Protein AF-A0A9E5N1J9-F1 (afdb_monomer)

Nearest PDB structures (foldseek):
  3jbi-assembly1_V  TM=7.298E-01  e=7.269E-01  Gallus gallus
  5l0h-assembly1_A  TM=6.171E-01  e=4.662E+00  Homo sapiens
  1qkr-assembly2_B  TM=6.142E-01  e=5.154E+00  Gallus gallus
  3jbk-assembly1_M  TM=5.446E-01  e=4.902E+00  Homo sapiens

Foldseek 3Di:
DDDDPDPPVVVVVVPPDLDALLNLLVVLLVQLPDDDRDLVSNLVSLVSNLVNLVVVLCCCVVVVVLVLLCVQPVVCVVLSVVLNVLSVVLNVLSVVLNVVSVVPPDSDPVSSVSSVVSSVSVVVSVVSVVVSCCVSPVDDPVVVPD

Radius of gyration: 19.31 Å; Cα contacts (8 Å, |Δi|>4): 89; chains: 1; bounding box: 56×30×60 Å

Secondary structure (DSSP, 8-state):
----SSSSTTTTTT-S----HHHHHHHHHHHHHSSS--HHHHHHHHHHHHHHHHHHHHHHH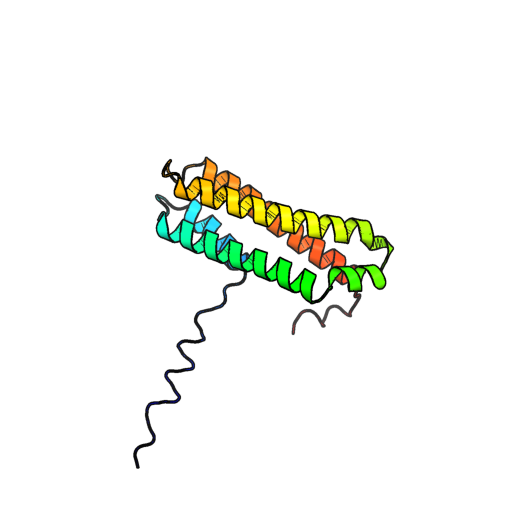HHTHHHHHHHH-GGGHHHHHHHHHHHHHHHHHHHHHHHHHHT-S-S-HHHHHHHHHHHHHHHHHHHHHHHHHHHHS---TTGGG-

Solvent-accessible surface area (backbone atoms only — not comparable to full-atom values): 8630 Å² total; per-residue (Å²): 141,89,88,79,90,77,82,70,73,62,62,70,70,69,64,67,70,84,70,51,57,66,57,52,47,53,52,47,54,54,41,60,70,42,90,77,58,54,69,70,58,53,53,52,49,51,49,54,44,46,54,43,50,52,47,51,54,48,50,43,63,74,68,34,52,56,60,56,32,26,72,6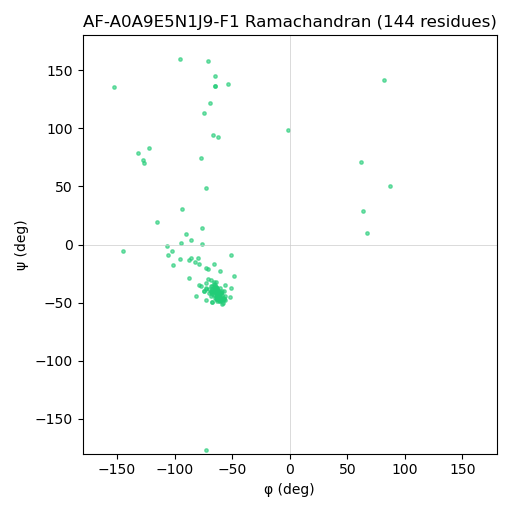8,30,63,89,41,46,68,57,47,54,48,51,55,51,50,53,56,48,50,54,52,49,47,52,52,50,49,58,52,66,72,65,71,80,62,91,41,73,72,51,45,54,53,47,50,56,49,50,52,52,50,53,53,48,54,53,54,48,51,53,50,47,46,70,39,55,78,64,68,88,73,72,84,76,120

Mean predicted aligned error: 10.15 Å

Structure (mmCIF, N/CA/C/O backbone):
data_AF-A0A9E5N1J9-F1
#
_entry.id   AF-A0A9E5N1J9-F1
#
loop_
_atom_site.group_PDB
_atom_site.id
_atom_site.type_symbol
_atom_site.label_atom_id
_atom_site.label_alt_id
_atom_site.label_comp_id
_atom_site.label_asym_id
_atom_site.label_entity_id
_atom_site.label_seq_id
_atom_site.pdbx_PDB_ins_code
_atom_site.Cartn_x
_atom_site.Cartn_y
_atom_site.Cartn_z
_atom_site.occupancy
_atom_site.B_iso_or_equiv
_atom_site.auth_seq_id
_atom_site.auth_comp_id
_atom_site.auth_asym_id
_atom_site.auth_atom_id
_atom_site.pdbx_PDB_model_num
ATOM 1 N N . MET A 1 1 ? 37.711 -2.443 39.005 1.00 43.78 1 MET A N 1
ATOM 2 C CA . MET A 1 1 ? 37.203 -3.202 37.845 1.00 43.78 1 MET A CA 1
ATOM 3 C C . MET A 1 1 ? 35.690 -3.047 37.804 1.00 43.78 1 MET A C 1
ATOM 5 O O . MET A 1 1 ? 34.991 -3.808 38.452 1.00 43.78 1 MET A O 1
ATOM 9 N N . ALA A 1 2 ? 35.207 -2.003 37.131 1.00 46.09 2 ALA A N 1
ATOM 10 C CA . ALA A 1 2 ? 33.785 -1.719 36.955 1.00 46.09 2 ALA A CA 1
ATOM 11 C C . ALA A 1 2 ? 33.514 -1.663 35.445 1.00 46.09 2 ALA A C 1
ATOM 13 O O . ALA A 1 2 ? 33.584 -0.606 34.830 1.00 46.09 2 ALA A O 1
ATOM 14 N N . HIS A 1 3 ? 33.316 -2.833 34.842 1.00 46.09 3 HIS A N 1
ATOM 15 C CA . HIS A 1 3 ? 32.911 -2.983 33.444 1.00 46.09 3 HIS A CA 1
ATOM 16 C C . HIS A 1 3 ? 31.688 -3.890 33.406 1.00 46.09 3 HIS A C 1
ATOM 18 O O . HIS A 1 3 ? 31.762 -5.055 33.035 1.00 46.09 3 HIS A O 1
ATOM 24 N N . THR A 1 4 ? 30.562 -3.346 33.840 1.00 51.09 4 THR A N 1
ATOM 25 C CA . THR A 1 4 ? 29.266 -4.013 33.755 1.00 51.09 4 THR A CA 1
ATOM 26 C C . THR A 1 4 ? 28.204 -2.918 33.687 1.00 51.09 4 THR A C 1
ATOM 28 O O . THR A 1 4 ? 28.302 -1.947 34.430 1.00 51.09 4 THR A O 1
ATOM 31 N N . ASN A 1 5 ? 27.224 -3.067 32.790 1.00 48.56 5 ASN A N 1
ATOM 32 C CA . ASN A 1 5 ? 26.016 -2.229 32.638 1.00 48.56 5 ASN A CA 1
ATOM 33 C C . ASN A 1 5 ? 26.078 -0.972 31.758 1.00 48.56 5 ASN A C 1
ATOM 35 O O . ASN A 1 5 ? 25.612 0.084 32.165 1.00 48.56 5 ASN A O 1
ATOM 39 N N . ARG A 1 6 ? 26.570 -1.060 30.516 1.00 45.59 6 ARG A N 1
ATOM 40 C CA . ARG A 1 6 ? 26.152 -0.055 29.506 1.00 45.59 6 ARG A CA 1
ATOM 41 C C . ARG A 1 6 ? 26.002 -0.542 28.074 1.00 45.59 6 ARG A C 1
ATOM 43 O O . ARG A 1 6 ? 25.579 0.227 27.225 1.00 45.59 6 ARG A O 1
ATOM 50 N N . LYS A 1 7 ? 26.356 -1.798 27.796 1.00 39.69 7 LYS A N 1
ATOM 51 C CA . LYS A 1 7 ? 26.319 -2.358 26.438 1.00 39.69 7 LYS A CA 1
ATOM 52 C C . LYS A 1 7 ? 25.168 -3.342 26.206 1.00 39.69 7 LYS A C 1
ATOM 54 O O . LYS A 1 7 ? 25.045 -3.840 25.105 1.00 39.69 7 LYS A O 1
ATOM 59 N N . LEU A 1 8 ? 24.348 -3.602 27.228 1.00 41.00 8 LEU A N 1
ATOM 60 C CA . LEU A 1 8 ? 23.184 -4.497 27.148 1.00 41.00 8 LEU A CA 1
ATOM 61 C C . LEU A 1 8 ? 21.839 -3.756 27.117 1.00 41.00 8 LEU A C 1
ATOM 63 O O . LEU A 1 8 ? 20.830 -4.377 26.841 1.00 41.00 8 LEU A O 1
ATOM 67 N N . GLU A 1 9 ? 21.809 -2.440 27.339 1.00 39.06 9 GLU A N 1
ATOM 68 C CA . GLU A 1 9 ? 20.558 -1.657 27.286 1.00 39.06 9 GLU A CA 1
ATOM 69 C C . GLU A 1 9 ? 20.313 -1.001 25.916 1.00 39.06 9 GLU A C 1
ATOM 71 O O . GLU A 1 9 ? 19.333 -0.286 25.741 1.00 39.06 9 GLU A O 1
ATOM 76 N N . MET A 1 10 ? 21.201 -1.224 24.941 1.00 37.00 10 MET A N 1
ATOM 77 C CA . MET A 1 10 ? 21.061 -0.661 23.592 1.00 37.00 10 MET A CA 1
ATOM 78 C C . MET A 1 10 ? 20.540 -1.666 22.558 1.00 37.00 10 MET A C 1
ATOM 80 O O . MET A 1 10 ? 20.024 -1.228 21.536 1.00 37.00 10 MET A O 1
ATOM 84 N N . ASP A 1 11 ? 20.610 -2.972 22.841 1.00 35.22 11 ASP A N 1
ATOM 85 C CA . ASP A 1 11 ? 20.087 -4.015 21.944 1.00 35.22 11 ASP A CA 1
ATOM 86 C C . ASP A 1 11 ? 18.594 -4.312 22.188 1.00 35.22 11 ASP A C 1
ATOM 88 O O . ASP A 1 11 ? 17.867 -4.611 21.244 1.00 35.22 11 ASP A O 1
ATOM 92 N N . ASP A 1 12 ? 18.082 -4.121 23.411 1.00 35.88 12 ASP A N 1
ATOM 93 C CA . ASP A 1 12 ? 16.662 -4.380 23.720 1.00 35.88 12 ASP A CA 1
ATOM 94 C C . ASP A 1 12 ? 15.719 -3.220 23.338 1.00 35.88 12 ASP A C 1
ATOM 96 O O . ASP A 1 12 ? 14.510 -3.409 23.237 1.00 35.88 12 ASP A O 1
ATOM 100 N N . ALA A 1 13 ? 16.250 -2.018 23.077 1.00 37.91 13 ALA A N 1
ATOM 101 C CA . ALA A 1 13 ? 15.457 -0.851 22.667 1.00 37.91 13 ALA A CA 1
ATOM 102 C C . ALA A 1 13 ? 15.385 -0.655 21.139 1.00 37.91 13 ALA A C 1
ATOM 104 O O . ALA A 1 13 ? 14.577 0.142 20.664 1.00 37.91 13 ALA A O 1
ATOM 105 N N . GLN A 1 14 ? 16.214 -1.371 20.370 1.00 35.62 14 GLN A N 1
ATOM 106 C CA . GLN A 1 14 ? 16.197 -1.364 18.898 1.00 35.62 14 GLN A CA 1
ATOM 107 C C . GLN A 1 14 ? 15.512 -2.603 18.302 1.00 35.62 14 GLN A C 1
ATOM 109 O O . GLN A 1 14 ? 15.267 -2.642 17.101 1.00 35.62 14 GLN A O 1
ATOM 114 N N . SER A 1 15 ? 15.128 -3.569 19.143 1.00 35.09 15 SER A N 1
ATOM 115 C CA . SER A 1 15 ? 14.291 -4.721 18.781 1.00 35.09 15 SER A CA 1
ATOM 116 C C . SER A 1 15 ? 12.798 -4.465 19.052 1.00 35.09 15 SER A C 1
ATOM 118 O O . SER A 1 15 ? 12.024 -5.375 19.349 1.00 35.09 15 SER A O 1
ATOM 120 N N . LEU A 1 16 ? 12.359 -3.207 18.946 1.00 35.50 16 LEU A N 1
ATOM 121 C CA . LEU A 1 16 ? 10.949 -2.894 18.712 1.00 35.50 16 LEU A CA 1
ATOM 122 C C . LEU A 1 16 ? 10.685 -3.150 17.229 1.00 35.50 16 LEU A C 1
ATOM 124 O O . LEU A 1 16 ? 10.677 -2.227 16.426 1.00 35.50 16 LEU A O 1
ATOM 128 N N . THR A 1 17 ? 10.622 -4.441 16.903 1.00 42.78 17 THR A N 1
ATOM 129 C CA . THR A 1 17 ? 10.084 -5.048 15.679 1.00 42.78 17 THR A CA 1
ATOM 130 C C . THR A 1 17 ? 9.510 -4.019 14.706 1.00 42.78 17 THR A C 1
ATOM 132 O O . THR A 1 17 ? 8.370 -3.583 14.858 1.00 42.78 17 THR A O 1
ATOM 135 N N . THR A 1 18 ? 10.292 -3.639 13.691 1.00 54.53 18 THR A N 1
ATOM 136 C CA . THR A 1 18 ? 9.736 -3.034 12.479 1.00 54.53 18 THR A CA 1
ATOM 137 C C . THR A 1 18 ? 8.830 -4.093 11.864 1.00 54.53 18 THR A C 1
ATOM 139 O O . THR A 1 18 ? 9.304 -5.007 11.191 1.00 54.53 18 THR A O 1
ATOM 142 N N . ARG A 1 19 ? 7.545 -4.053 12.212 1.00 66.94 19 ARG A N 1
ATOM 143 C CA . ARG A 1 19 ? 6.545 -4.979 11.699 1.00 66.94 19 ARG A CA 1
ATOM 144 C C . ARG A 1 19 ? 6.409 -4.754 10.194 1.00 66.94 19 ARG A C 1
ATOM 146 O O . ARG A 1 19 ? 6.397 -3.609 9.739 1.00 66.94 19 ARG A O 1
ATOM 153 N N . SER A 1 20 ? 6.342 -5.834 9.419 1.00 82.31 20 SER A N 1
ATOM 154 C CA . SER A 1 20 ? 6.074 -5.722 7.984 1.00 82.31 20 SER A CA 1
ATOM 155 C C . SER A 1 20 ? 4.666 -5.167 7.761 1.00 82.31 20 SER A C 1
ATOM 157 O O . SER A 1 20 ? 3.743 -5.521 8.491 1.00 82.31 20 SER A O 1
ATOM 159 N N . THR A 1 21 ? 4.460 -4.357 6.718 1.00 85.56 21 THR A N 1
ATOM 160 C CA . THR A 1 21 ? 3.131 -3.832 6.359 1.00 85.56 21 THR A CA 1
ATOM 161 C C . THR A 1 21 ? 2.082 -4.945 6.259 1.00 85.56 21 THR A C 1
ATOM 163 O O . THR A 1 21 ? 0.960 -4.763 6.728 1.00 85.56 21 THR A O 1
ATOM 166 N N . ARG A 1 22 ? 2.456 -6.126 5.745 1.00 87.00 22 ARG A N 1
ATOM 167 C CA . ARG A 1 22 ? 1.581 -7.307 5.696 1.00 87.00 22 ARG A CA 1
ATOM 168 C C . ARG A 1 22 ? 1.128 -7.763 7.088 1.00 87.00 22 ARG A C 1
ATOM 170 O O . ARG A 1 22 ? -0.062 -7.958 7.310 1.00 87.00 22 ARG A O 1
ATOM 177 N N . GLU A 1 23 ? 2.051 -7.880 8.037 1.00 87.56 23 GLU A N 1
ATOM 178 C CA . GLU A 1 23 ? 1.732 -8.273 9.416 1.00 87.56 23 GLU A CA 1
ATOM 179 C C . GLU A 1 23 ? 0.838 -7.218 10.099 1.00 87.56 23 GLU A C 1
ATOM 181 O O . GLU A 1 23 ? -0.073 -7.557 10.856 1.00 87.56 23 GLU A O 1
ATOM 186 N N . SER A 1 24 ? 1.055 -5.927 9.820 1.00 88.44 24 SER A N 1
ATOM 187 C CA . SER A 1 24 ? 0.205 -4.840 10.331 1.00 88.44 24 SER A CA 1
ATOM 188 C C . SER A 1 24 ? -1.220 -4.907 9.758 1.00 88.44 24 SER A C 1
ATOM 190 O O . SER A 1 24 ? -2.179 -4.589 10.466 1.00 88.44 24 SER A O 1
ATOM 192 N N . ILE A 1 25 ? -1.384 -5.357 8.505 1.00 90.81 25 ILE A N 1
ATOM 193 C CA . ILE A 1 25 ? -2.697 -5.597 7.884 1.00 90.81 25 ILE A CA 1
ATOM 194 C C . ILE A 1 25 ? -3.410 -6.761 8.566 1.00 90.81 25 ILE A C 1
ATOM 196 O O . ILE A 1 25 ? -4.566 -6.611 8.962 1.00 90.81 25 ILE A O 1
ATOM 200 N N . GLU A 1 26 ? -2.732 -7.895 8.744 1.00 90.31 26 GLU A N 1
ATOM 201 C CA . GLU A 1 26 ? -3.301 -9.086 9.389 1.00 90.31 26 GLU A CA 1
ATOM 202 C C . GLU A 1 26 ? -3.813 -8.767 10.800 1.00 90.31 26 GLU A C 1
ATOM 204 O O . GLU A 1 26 ? -4.965 -9.057 11.130 1.00 90.31 26 GLU A O 1
ATOM 209 N N . LEU A 1 27 ? -3.006 -8.060 11.597 1.00 89.44 27 LEU A N 1
ATOM 210 C CA . LEU A 1 27 ? -3.396 -7.634 12.941 1.00 89.44 27 LEU A CA 1
ATOM 211 C C . LEU A 1 27 ? -4.588 -6.680 12.946 1.00 89.44 27 LEU A C 1
ATOM 213 O O . LEU A 1 27 ? -5.428 -6.752 13.843 1.00 89.44 27 LEU A O 1
ATOM 217 N N . MET A 1 28 ? -4.683 -5.781 11.966 1.00 90.25 28 MET A N 1
ATOM 218 C CA . MET A 1 28 ? -5.835 -4.894 11.858 1.00 90.25 28 MET A CA 1
ATOM 219 C C . MET A 1 28 ? -7.107 -5.665 11.484 1.00 90.25 28 MET A C 1
ATOM 221 O O . MET A 1 28 ? -8.160 -5.399 12.066 1.00 90.25 28 MET A O 1
ATOM 225 N N . VAL A 1 29 ? -7.026 -6.638 10.568 1.00 89.75 29 VAL A N 1
ATOM 226 C CA . VAL A 1 29 ? -8.166 -7.512 10.237 1.00 89.75 29 VAL A CA 1
ATOM 227 C C . VAL A 1 29 ? -8.642 -8.253 11.487 1.00 89.75 29 VAL A C 1
ATOM 229 O O . VAL A 1 29 ? -9.839 -8.274 11.773 1.00 89.75 29 VAL A O 1
ATOM 232 N N . GLU A 1 30 ? -7.725 -8.829 12.265 1.00 88.38 30 GLU A N 1
ATOM 233 C CA . GLU A 1 30 ? -8.063 -9.509 13.519 1.00 88.38 30 GLU A CA 1
ATOM 234 C C . GLU A 1 30 ? -8.686 -8.559 14.546 1.00 88.38 30 GLU A C 1
ATOM 236 O O . GLU A 1 30 ? -9.710 -8.885 15.153 1.00 88.38 30 GLU A O 1
ATOM 241 N N . LEU A 1 31 ? -8.111 -7.365 14.707 1.00 88.00 31 LEU A N 1
ATOM 242 C CA . LEU A 1 31 ? -8.607 -6.350 15.631 1.00 88.00 31 LEU A CA 1
ATOM 243 C C . LEU A 1 31 ? -10.039 -5.930 15.280 1.00 88.00 31 LEU A C 1
ATOM 245 O O . LEU A 1 31 ? -10.895 -5.894 16.162 1.00 88.00 31 LEU A O 1
ATOM 249 N N . LEU A 1 32 ? -10.312 -5.645 14.005 1.00 86.62 32 LEU A N 1
ATOM 250 C CA . LEU A 1 32 ? -11.628 -5.208 13.531 1.00 86.62 32 LEU A CA 1
ATOM 251 C C . LEU A 1 32 ? -12.679 -6.331 13.550 1.00 86.62 32 LEU A C 1
ATOM 253 O O . LEU A 1 32 ? -13.870 -6.032 13.613 1.00 86.62 32 LEU A O 1
ATOM 257 N N . ARG A 1 33 ? -12.259 -7.604 13.552 1.00 85.38 33 ARG A N 1
ATOM 258 C CA . ARG A 1 33 ? -13.140 -8.769 13.759 1.00 85.38 33 ARG A CA 1
ATOM 259 C C . ARG A 1 33 ? -13.498 -9.017 15.227 1.00 85.38 33 ARG A C 1
ATOM 261 O O . ARG A 1 33 ? -14.434 -9.768 15.498 1.00 85.38 33 ARG A O 1
ATOM 268 N N . GLY A 1 34 ? -12.758 -8.433 16.168 1.00 81.06 34 GLY A N 1
ATOM 269 C CA . GLY A 1 34 ? -13.011 -8.574 17.600 1.00 81.06 34 GLY A CA 1
ATOM 270 C C . GLY A 1 34 ? -14.269 -7.839 18.077 1.00 81.06 34 GLY A C 1
ATOM 271 O O . GLY A 1 34 ? -14.729 -6.872 17.471 1.00 81.06 34 GLY A O 1
ATOM 272 N N . GLU A 1 35 ? -14.818 -8.259 19.218 1.00 66.62 35 GLU A N 1
ATOM 273 C CA . GLU A 1 35 ? -15.897 -7.522 19.885 1.00 66.62 35 GLU A CA 1
ATOM 274 C C . GLU A 1 35 ? -15.319 -6.263 20.559 1.00 66.62 35 GLU A C 1
ATOM 276 O O . GLU A 1 35 ? -14.560 -6.359 21.521 1.00 66.62 35 GLU A O 1
ATOM 281 N N . ASN A 1 36 ? -15.690 -5.076 20.066 1.00 71.88 36 ASN A N 1
ATOM 282 C CA . ASN A 1 36 ? -15.207 -3.761 20.523 1.00 71.88 36 ASN A CA 1
ATOM 283 C C . ASN A 1 36 ? -13.692 -3.530 20.353 1.00 71.88 36 ASN A C 1
ATOM 285 O O . ASN A 1 36 ? -12.967 -3.422 21.349 1.00 71.88 36 ASN A O 1
ATOM 289 N N . PRO A 1 37 ? -13.204 -3.364 19.109 1.00 80.75 37 PRO A N 1
ATOM 290 C CA . PRO A 1 37 ? -11.839 -2.908 18.883 1.00 80.75 37 PRO A CA 1
ATOM 291 C C . PRO A 1 37 ? -11.555 -1.603 19.641 1.00 80.75 37 PRO A C 1
ATOM 293 O O . PRO A 1 37 ? -12.380 -0.691 19.694 1.00 80.75 37 PRO A O 1
ATOM 296 N N . SER A 1 38 ? -10.372 -1.507 20.247 1.00 83.69 38 SER A N 1
ATOM 297 C CA . SER A 1 38 ? -9.932 -0.279 20.916 1.00 83.69 38 SER A CA 1
ATOM 298 C C . SER A 1 38 ? -9.656 0.805 19.867 1.00 83.69 38 SER A C 1
ATOM 300 O O . SER A 1 38 ? -8.772 0.597 19.031 1.00 83.69 38 SER A O 1
ATOM 302 N N . PRO A 1 39 ? -10.322 1.977 19.919 1.00 82.19 39 PRO A N 1
ATOM 303 C CA . PRO A 1 39 ? -10.079 3.064 18.967 1.00 82.19 39 PRO A CA 1
ATOM 304 C C . PRO A 1 39 ? -8.619 3.512 18.927 1.00 82.19 39 PRO A C 1
ATOM 306 O O . PRO A 1 39 ? -8.101 3.813 17.858 1.00 82.19 39 PRO A O 1
ATOM 309 N N . THR A 1 40 ? -7.933 3.490 20.073 1.00 83.81 40 THR A N 1
ATOM 310 C CA . 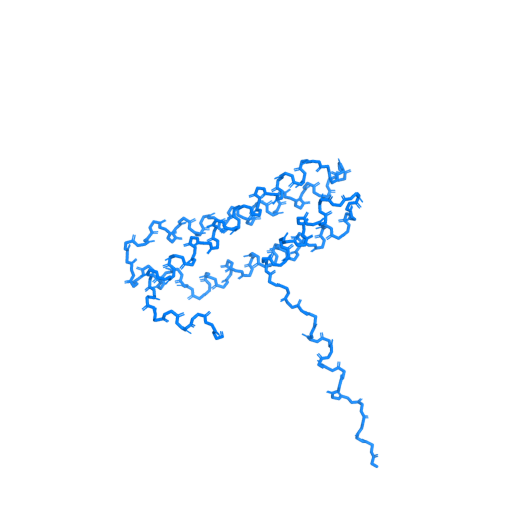THR A 1 40 ? -6.511 3.837 20.167 1.00 83.81 40 THR A CA 1
ATOM 311 C C . THR A 1 40 ? -5.621 2.819 19.455 1.00 83.81 40 THR A C 1
ATOM 313 O O . THR A 1 40 ? -4.641 3.206 18.830 1.00 83.81 40 THR A O 1
ATOM 316 N N . HIS A 1 41 ? -5.947 1.524 19.528 1.00 85.44 41 HIS A N 1
ATOM 317 C CA . HIS A 1 41 ? -5.174 0.492 18.828 1.00 85.44 41 HIS A CA 1
ATOM 318 C C . HIS A 1 41 ? -5.415 0.534 17.319 1.00 85.44 41 HIS A C 1
ATOM 320 O O . HIS A 1 41 ? -4.468 0.384 16.554 1.00 85.44 41 HIS A O 1
ATOM 326 N N . VAL A 1 42 ? -6.657 0.790 16.894 1.00 86.75 42 VAL A N 1
ATOM 327 C CA . VAL A 1 42 ? -6.979 0.974 15.474 1.00 86.75 42 VAL A CA 1
ATOM 328 C C . VAL A 1 42 ? -6.249 2.193 14.912 1.00 86.75 42 VAL A C 1
ATOM 330 O O . VAL A 1 42 ? -5.621 2.093 13.866 1.00 86.75 42 VAL A O 1
ATOM 333 N N . ASP A 1 43 ? -6.278 3.334 15.602 1.00 86.00 43 ASP A N 1
ATOM 334 C CA . ASP A 1 43 ? -5.569 4.531 15.135 1.00 86.00 43 ASP A CA 1
ATOM 335 C C . ASP A 1 43 ? -4.052 4.301 15.053 1.00 86.00 43 ASP A C 1
ATOM 337 O O . ASP A 1 43 ? -3.444 4.614 14.032 1.00 86.00 43 ASP A O 1
ATOM 341 N N . ALA A 1 44 ? -3.455 3.665 16.069 1.00 86.50 44 ALA A N 1
ATOM 342 C CA . ALA A 1 44 ? -2.030 3.338 16.071 1.00 86.50 44 ALA A CA 1
ATOM 343 C C . ALA A 1 44 ? -1.631 2.439 14.887 1.00 86.50 44 ALA A C 1
ATOM 345 O O . ALA A 1 44 ? -0.662 2.740 14.194 1.00 86.50 44 ALA A O 1
ATOM 346 N N . LEU A 1 45 ? -2.404 1.384 14.607 1.00 88.62 45 LEU A N 1
ATOM 347 C CA . LEU A 1 45 ? -2.139 0.501 13.469 1.00 88.62 45 LEU A CA 1
ATOM 348 C C . LEU A 1 45 ? -2.371 1.201 12.120 1.00 88.62 45 LEU A C 1
ATOM 350 O O . LEU A 1 45 ? -1.624 0.964 11.177 1.00 88.62 45 LEU A O 1
ATOM 354 N N . LEU A 1 46 ? -3.364 2.091 12.005 1.00 89.31 46 LEU A N 1
ATOM 355 C CA . LEU A 1 46 ? -3.558 2.885 10.784 1.00 89.31 46 LEU A CA 1
ATOM 356 C C . LEU A 1 46 ? -2.406 3.871 10.539 1.00 89.31 46 LEU A C 1
ATOM 358 O O . LEU A 1 46 ? -2.098 4.164 9.383 1.00 89.31 46 LEU A O 1
ATOM 362 N N . VAL A 1 47 ? -1.789 4.404 11.598 1.00 88.25 47 VAL A N 1
ATOM 363 C CA . VAL A 1 47 ? -0.580 5.236 11.494 1.00 88.25 47 VAL A CA 1
ATOM 364 C C . VAL A 1 47 ? 0.603 4.396 11.022 1.00 88.25 47 VAL A C 1
ATOM 366 O O . VAL A 1 47 ? 1.235 4.773 10.042 1.00 88.25 47 VAL A O 1
ATOM 369 N N . GLU A 1 48 ? 0.838 3.242 11.646 1.00 88.50 48 GLU A N 1
ATOM 370 C CA . GLU A 1 48 ? 1.906 2.303 11.273 1.00 88.50 48 GLU A CA 1
ATOM 371 C C . GLU A 1 48 ? 1.792 1.871 9.799 1.00 88.50 48 GLU A C 1
ATOM 373 O O . GLU A 1 48 ? 2.768 1.904 9.051 1.00 88.50 48 GLU A O 1
ATOM 378 N N . LEU A 1 49 ? 0.577 1.551 9.341 1.00 90.00 49 LEU A N 1
ATOM 379 C CA . LEU A 1 49 ? 0.306 1.209 7.943 1.00 90.00 49 LEU A CA 1
ATOM 380 C C . LEU A 1 49 ? 0.565 2.376 6.988 1.00 90.00 49 LEU A C 1
ATOM 382 O O . LEU A 1 49 ? 1.127 2.171 5.914 1.00 90.00 49 LEU A O 1
ATOM 386 N N . ALA A 1 50 ? 0.163 3.594 7.361 1.00 88.00 50 ALA A N 1
ATOM 387 C CA . ALA A 1 50 ? 0.412 4.779 6.545 1.00 88.00 50 ALA A CA 1
ATOM 388 C C . ALA A 1 50 ? 1.913 5.051 6.409 1.00 88.00 50 ALA A C 1
ATOM 390 O O . ALA A 1 50 ? 2.387 5.275 5.301 1.00 88.00 50 ALA A O 1
ATOM 391 N N . GLU A 1 51 ? 2.664 4.951 7.506 1.00 87.81 51 GLU A N 1
ATOM 392 C CA . GLU A 1 51 ? 4.120 5.101 7.496 1.00 87.81 51 GLU A CA 1
ATOM 393 C C . GLU A 1 51 ? 4.799 4.020 6.645 1.00 87.81 51 GLU A C 1
ATOM 395 O O . GLU A 1 51 ? 5.713 4.332 5.884 1.00 87.81 51 GLU A O 1
ATOM 400 N N . GLY A 1 52 ? 4.323 2.771 6.707 1.00 86.81 52 GLY A N 1
ATOM 401 C CA . GLY A 1 52 ? 4.823 1.677 5.871 1.00 86.81 52 GLY A CA 1
ATOM 402 C C . GLY A 1 52 ? 4.597 1.908 4.372 1.00 86.81 52 GLY A C 1
ATOM 403 O O . GLY A 1 52 ? 5.528 1.766 3.578 1.00 86.81 52 GLY A O 1
ATOM 404 N N . ILE A 1 53 ? 3.387 2.319 3.976 1.00 86.81 53 ILE A N 1
ATOM 405 C CA . ILE A 1 53 ? 3.070 2.625 2.572 1.00 86.81 53 ILE A CA 1
ATOM 406 C C . ILE A 1 53 ? 3.822 3.869 2.087 1.00 86.81 53 ILE A C 1
ATOM 408 O O . ILE A 1 53 ? 4.382 3.848 0.991 1.00 86.81 53 ILE A O 1
ATOM 412 N N . ASP A 1 54 ? 3.898 4.929 2.894 1.00 86.38 54 ASP A N 1
ATOM 413 C CA . ASP A 1 54 ? 4.657 6.136 2.554 1.00 86.38 54 ASP A CA 1
ATOM 414 C C . ASP A 1 54 ? 6.151 5.824 2.393 1.00 86.38 54 ASP A C 1
ATOM 416 O O . ASP A 1 54 ? 6.797 6.332 1.473 1.00 86.38 54 ASP A O 1
ATOM 420 N N . HIS A 1 55 ? 6.698 4.950 3.243 1.00 86.06 55 HIS A N 1
ATOM 421 C CA . HIS A 1 55 ? 8.069 4.473 3.115 1.00 86.06 55 HIS A CA 1
ATOM 422 C C . HIS A 1 55 ? 8.275 3.684 1.818 1.00 86.06 55 HIS A C 1
ATOM 424 O O . HIS A 1 55 ? 9.233 3.959 1.103 1.00 86.06 55 HIS A O 1
ATOM 430 N N . CYS A 1 56 ? 7.365 2.769 1.470 1.00 82.00 56 CYS A N 1
ATOM 431 C CA . CYS A 1 56 ? 7.413 2.042 0.199 1.00 82.00 56 CYS A CA 1
ATOM 432 C C . CYS A 1 56 ? 7.400 3.011 -0.995 1.00 82.00 56 CYS A C 1
ATOM 434 O O . CYS A 1 56 ? 8.304 2.983 -1.828 1.00 82.00 56 CYS A O 1
ATOM 436 N N . ILE A 1 57 ? 6.463 3.963 -1.029 1.00 83.44 57 ILE A N 1
ATOM 437 C CA . ILE A 1 57 ? 6.400 4.990 -2.079 1.00 83.44 57 ILE A CA 1
ATOM 438 C C . ILE A 1 57 ? 7.715 5.771 -2.169 1.00 83.44 57 ILE A C 1
ATOM 440 O O . ILE A 1 57 ? 8.244 5.966 -3.266 1.00 83.44 57 ILE A O 1
ATOM 444 N N . ALA A 1 58 ? 8.245 6.219 -1.029 1.00 82.25 58 ALA A N 1
ATOM 445 C CA . ALA A 1 58 ? 9.479 6.990 -0.979 1.00 82.25 58 ALA A CA 1
ATOM 446 C C . ALA A 1 58 ? 10.676 6.175 -1.482 1.00 82.25 58 ALA A C 1
ATOM 448 O O . ALA A 1 58 ? 11.427 6.672 -2.316 1.00 82.25 58 ALA A O 1
ATOM 449 N N . THR A 1 59 ? 10.828 4.928 -1.039 1.00 79.06 59 THR A N 1
ATOM 450 C CA . THR A 1 59 ? 11.898 4.029 -1.485 1.00 79.06 59 THR A CA 1
ATOM 451 C C . THR A 1 59 ? 11.818 3.806 -2.991 1.00 79.06 59 THR A C 1
ATOM 453 O O . THR A 1 59 ? 12.806 4.006 -3.690 1.00 79.06 59 THR A O 1
ATOM 456 N N . HIS A 1 60 ? 10.630 3.521 -3.531 1.00 78.38 60 HIS A N 1
ATOM 457 C CA . HIS A 1 60 ? 10.460 3.255 -4.961 1.00 78.38 60 HIS A CA 1
ATOM 458 C C . HIS A 1 60 ? 10.761 4.496 -5.812 1.00 78.38 60 HIS A C 1
ATOM 460 O O . HIS A 1 60 ? 11.357 4.372 -6.880 1.00 78.38 60 HIS A O 1
ATOM 466 N N . GLN A 1 61 ? 10.400 5.693 -5.334 1.00 75.62 61 GLN A N 1
ATOM 467 C CA . GLN A 1 61 ? 10.696 6.958 -6.016 1.00 75.62 61 GLN A CA 1
ATOM 468 C C . GLN A 1 61 ? 12.166 7.378 -5.909 1.00 75.62 61 GLN A C 1
ATOM 470 O O . GLN A 1 61 ? 12.719 7.910 -6.870 1.00 75.62 61 GLN A O 1
ATOM 475 N N . VAL A 1 62 ? 12.791 7.191 -4.744 1.00 71.44 62 VAL A N 1
ATOM 476 C CA . VAL A 1 62 ? 14.182 7.599 -4.492 1.00 71.44 62 VAL A CA 1
ATOM 477 C C . VAL A 1 62 ? 15.158 6.657 -5.184 1.00 71.44 62 VAL A C 1
ATOM 479 O O . VAL A 1 62 ? 16.152 7.113 -5.747 1.00 71.44 62 VAL A O 1
ATOM 482 N N . GLU A 1 63 ? 14.873 5.359 -5.156 1.00 77.50 63 GLU A N 1
ATOM 483 C CA . GLU A 1 63 ? 15.725 4.335 -5.757 1.00 77.50 63 GLU A CA 1
ATOM 484 C C . GLU A 1 63 ? 15.405 4.098 -7.238 1.00 77.50 63 GLU A C 1
ATOM 486 O O . GLU A 1 63 ? 16.205 3.484 -7.936 1.00 77.50 63 GLU A O 1
ATOM 491 N N . GLY A 1 64 ? 14.274 4.609 -7.743 1.00 82.50 64 GLY A N 1
ATOM 492 C CA . GLY A 1 64 ? 13.901 4.508 -9.157 1.00 82.50 64 GLY A CA 1
ATOM 493 C C . GLY A 1 64 ? 13.688 3.067 -9.623 1.00 82.50 64 GLY A C 1
ATOM 494 O O . GLY A 1 64 ? 13.926 2.747 -10.786 1.00 82.50 64 GLY A O 1
ATOM 495 N N . ILE A 1 65 ? 13.279 2.170 -8.721 1.00 83.56 65 ILE A N 1
ATOM 496 C CA . ILE A 1 65 ? 13.268 0.718 -8.968 1.00 83.56 65 ILE A CA 1
ATOM 497 C C . ILE A 1 65 ? 12.300 0.363 -10.108 1.00 83.56 65 ILE A C 1
ATOM 499 O O . ILE A 1 65 ? 12.608 -0.482 -10.953 1.00 83.56 65 ILE A O 1
ATOM 503 N N . TYR A 1 66 ? 11.143 1.031 -10.179 1.00 87.19 66 TYR A N 1
ATOM 504 C CA . TYR A 1 66 ? 10.203 0.843 -11.286 1.00 87.19 66 TYR A CA 1
ATOM 505 C C . TYR A 1 66 ? 10.770 1.372 -12.607 1.00 87.19 66 TYR A C 1
ATOM 507 O O . TYR A 1 66 ? 10.620 0.721 -13.638 1.00 87.19 66 TYR A O 1
ATOM 515 N N . GLU A 1 67 ? 11.437 2.526 -12.597 1.00 90.44 67 GLU A N 1
ATOM 516 C CA . GLU A 1 67 ? 12.103 3.089 -13.772 1.00 90.44 67 GLU A CA 1
ATOM 517 C C . GLU A 1 67 ? 13.205 2.155 -14.284 1.00 90.44 67 GLU A C 1
ATOM 519 O O . GLU A 1 67 ? 13.269 1.892 -15.485 1.00 90.44 67 GLU A O 1
ATOM 524 N N . ASP A 1 68 ? 14.022 1.602 -13.390 1.00 88.31 68 ASP A N 1
ATOM 525 C CA . ASP A 1 68 ? 15.083 0.648 -13.716 1.00 88.31 68 ASP A CA 1
ATOM 526 C C . ASP A 1 68 ? 14.523 -0.661 -14.291 1.00 88.31 68 ASP A C 1
ATOM 528 O O . ASP A 1 68 ? 15.051 -1.204 -15.272 1.00 88.31 68 ASP A O 1
ATOM 532 N N . ALA A 1 69 ? 13.426 -1.163 -13.719 1.00 88.56 69 ALA A N 1
ATOM 533 C CA . ALA A 1 69 ? 12.713 -2.328 -14.229 1.00 88.56 69 ALA A CA 1
ATOM 534 C C . ALA A 1 69 ? 12.130 -2.071 -15.630 1.00 88.56 69 ALA A C 1
ATOM 536 O O . ALA A 1 69 ? 12.318 -2.888 -16.534 1.00 88.56 69 ALA A O 1
ATOM 537 N N . ILE A 1 70 ? 11.504 -0.910 -15.852 1.00 91.69 70 ILE A N 1
ATOM 538 C CA . ILE A 1 70 ? 10.959 -0.504 -17.158 1.00 91.69 70 ILE A CA 1
ATOM 539 C C . ILE A 1 70 ? 12.079 -0.322 -18.190 1.00 91.69 70 ILE A C 1
ATOM 541 O O . ILE A 1 70 ? 11.922 -0.726 -19.341 1.00 91.69 70 ILE A O 1
ATOM 545 N N . GLN A 1 71 ? 13.227 0.243 -17.806 1.00 91.69 71 GLN A N 1
ATOM 546 C CA . GLN A 1 71 ? 14.376 0.375 -18.707 1.00 91.69 71 GLN A CA 1
ATOM 547 C C . GLN A 1 71 ? 14.886 -0.987 -19.192 1.00 91.69 71 GLN A C 1
ATOM 549 O O . GLN A 1 71 ? 15.274 -1.122 -20.355 1.00 91.69 71 GLN A O 1
ATOM 554 N N . ARG A 1 72 ? 14.873 -2.003 -18.321 1.00 88.94 72 ARG A N 1
ATOM 555 C CA . ARG A 1 72 ? 15.268 -3.379 -18.661 1.00 88.94 72 ARG A CA 1
ATOM 556 C C . ARG A 1 72 ? 14.198 -4.139 -19.441 1.00 88.94 72 ARG A C 1
ATOM 558 O O . ARG A 1 72 ? 14.546 -4.902 -20.340 1.00 88.94 72 ARG A O 1
ATOM 565 N N . ALA A 1 73 ? 12.926 -3.909 -19.136 1.00 91.31 73 ALA A N 1
ATOM 566 C CA . ALA A 1 73 ? 11.786 -4.571 -19.756 1.00 91.31 73 ALA A CA 1
ATOM 567 C C . ALA A 1 73 ? 10.711 -3.546 -20.179 1.00 91.31 73 ALA A C 1
ATOM 569 O O . ALA A 1 73 ? 9.682 -3.407 -19.515 1.00 91.31 73 ALA A O 1
ATOM 570 N N . PRO A 1 74 ? 10.890 -2.844 -21.319 1.00 93.56 74 PRO A N 1
ATOM 571 C CA . PRO A 1 74 ? 10.001 -1.744 -21.717 1.00 93.56 74 PRO A CA 1
ATOM 572 C C . PRO A 1 74 ? 8.534 -2.139 -21.931 1.00 93.56 74 PRO A C 1
ATOM 574 O O . PRO A 1 74 ? 7.642 -1.294 -21.838 1.00 93.56 74 PRO A O 1
ATOM 577 N N . TRP A 1 75 ? 8.254 -3.419 -22.202 1.00 93.38 75 TRP A N 1
ATOM 578 C CA . TRP A 1 75 ? 6.882 -3.923 -22.327 1.00 93.38 75 TRP A CA 1
ATOM 579 C C . TRP A 1 75 ? 6.098 -3.871 -21.007 1.00 93.38 75 TRP A C 1
ATOM 581 O O . TRP A 1 75 ? 4.873 -3.910 -21.048 1.00 93.38 75 TRP A O 1
ATOM 591 N N . LEU A 1 76 ? 6.775 -3.717 -19.863 1.00 93.88 76 LEU A N 1
ATOM 592 C CA . LEU A 1 76 ? 6.157 -3.573 -18.543 1.00 93.88 76 LEU A CA 1
ATOM 593 C C . LEU A 1 76 ? 5.765 -2.128 -18.201 1.00 93.88 76 LEU A C 1
ATOM 595 O O . LEU A 1 76 ? 5.293 -1.877 -17.099 1.00 93.88 76 LEU A O 1
ATOM 599 N N . THR A 1 77 ? 5.928 -1.163 -19.114 1.00 94.00 77 THR A N 1
ATOM 600 C CA . THR A 1 77 ? 5.610 0.256 -18.843 1.00 94.00 77 THR A CA 1
ATOM 601 C C . THR A 1 77 ? 4.195 0.441 -18.283 1.00 94.00 77 THR A C 1
ATOM 603 O O . THR A 1 77 ? 4.003 1.163 -17.309 1.00 94.00 77 THR A O 1
ATOM 606 N N . ALA A 1 78 ? 3.201 -0.228 -18.876 1.00 94.62 78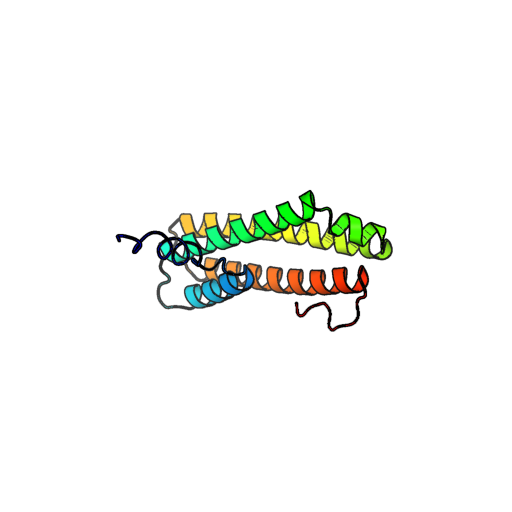 ALA A N 1
ATOM 607 C CA . ALA A 1 78 ? 1.816 -0.124 -18.423 1.00 94.62 78 ALA A CA 1
ATOM 608 C C . ALA A 1 78 ? 1.615 -0.713 -17.017 1.00 94.62 78 ALA A C 1
ATOM 610 O O . ALA A 1 78 ? 0.889 -0.132 -16.212 1.00 94.62 78 ALA A O 1
ATOM 611 N N . ASP A 1 79 ? 2.279 -1.829 -16.710 1.00 93.56 79 ASP A N 1
ATOM 612 C CA . ASP A 1 79 ? 2.213 -2.462 -15.393 1.00 93.56 79 ASP A CA 1
ATOM 613 C C . ASP A 1 79 ? 2.930 -1.638 -14.323 1.00 93.56 79 ASP A C 1
ATOM 615 O O . ASP A 1 79 ? 2.378 -1.438 -13.246 1.00 93.56 79 ASP A O 1
ATOM 619 N N . GLY A 1 80 ? 4.099 -1.072 -14.632 1.00 92.19 80 GLY A N 1
ATOM 620 C CA . GLY A 1 80 ? 4.819 -0.195 -13.708 1.00 92.19 80 GLY A CA 1
ATOM 621 C C . GLY A 1 80 ? 4.023 1.066 -13.358 1.00 92.19 80 GLY A C 1
ATOM 622 O O . GLY A 1 80 ? 3.926 1.436 -12.190 1.00 92.19 80 GLY A O 1
ATOM 623 N N . GLU A 1 81 ? 3.373 1.699 -14.339 1.00 92.38 81 GLU A N 1
ATOM 624 C CA . GLU A 1 81 ? 2.490 2.844 -14.072 1.00 92.38 81 GLU A CA 1
ATOM 625 C C . GLU A 1 81 ? 1.231 2.444 -13.286 1.00 92.38 81 GLU A C 1
ATOM 627 O O . GLU A 1 81 ? 0.793 3.185 -12.404 1.00 92.38 81 GLU A O 1
ATOM 632 N N . ARG A 1 82 ? 0.675 1.252 -13.542 1.00 93.94 82 ARG A N 1
ATOM 633 C CA . ARG A 1 82 ? -0.440 0.700 -12.758 1.00 93.94 82 ARG A CA 1
ATOM 634 C C . ARG A 1 82 ? -0.047 0.482 -11.293 1.00 93.94 82 ARG A C 1
ATOM 636 O O . ARG A 1 82 ? -0.809 0.880 -10.415 1.00 93.94 82 ARG A O 1
ATOM 643 N N . LEU A 1 83 ? 1.132 -0.079 -11.023 1.00 92.19 83 LEU A N 1
ATOM 644 C CA . LEU A 1 83 ? 1.641 -0.303 -9.663 1.00 92.19 83 LEU A CA 1
ATOM 645 C C . LEU A 1 83 ? 1.828 1.014 -8.900 1.00 92.19 83 LEU A C 1
ATOM 647 O O . LEU A 1 83 ? 1.368 1.145 -7.765 1.00 92.19 83 LEU A O 1
ATOM 651 N N . LYS A 1 84 ? 2.393 2.040 -9.549 1.00 90.38 84 LYS A N 1
ATOM 652 C CA . LYS A 1 84 ? 2.503 3.390 -8.965 1.00 90.38 84 LYS A CA 1
ATOM 653 C C . LYS A 1 84 ? 1.136 3.990 -8.624 1.00 90.38 84 LYS A C 1
ATOM 655 O O . LYS A 1 84 ? 0.972 4.607 -7.571 1.00 90.38 84 LYS A O 1
ATOM 660 N N . GLN A 1 85 ? 0.144 3.812 -9.499 1.00 91.56 85 GLN A N 1
ATOM 661 C CA . GLN A 1 85 ? -1.225 4.273 -9.246 1.00 91.56 85 GLN A CA 1
ATOM 662 C C . GLN A 1 85 ? -1.883 3.511 -8.089 1.00 91.56 85 GLN A C 1
ATOM 664 O O . GLN A 1 85 ? -2.572 4.132 -7.280 1.00 91.56 85 GLN A O 1
ATOM 669 N N . GLN A 1 86 ? -1.647 2.200 -7.975 1.00 92.00 86 GLN A N 1
ATOM 670 C CA . GLN A 1 86 ? -2.127 1.391 -6.851 1.00 92.00 86 GLN A CA 1
ATOM 671 C C . GLN A 1 86 ? -1.525 1.855 -5.520 1.00 92.00 86 GLN A C 1
ATOM 673 O O . GLN A 1 86 ? -2.281 2.056 -4.572 1.00 92.00 86 GLN A O 1
ATOM 678 N N . LEU A 1 87 ? -0.216 2.133 -5.453 1.00 90.00 87 LEU A N 1
ATOM 679 C CA . LEU A 1 87 ? 0.419 2.710 -4.258 1.00 90.00 87 LEU A CA 1
ATOM 680 C C . LEU A 1 87 ? -0.229 4.039 -3.844 1.00 90.00 87 LEU A C 1
ATOM 682 O O . LEU A 1 87 ? -0.586 4.235 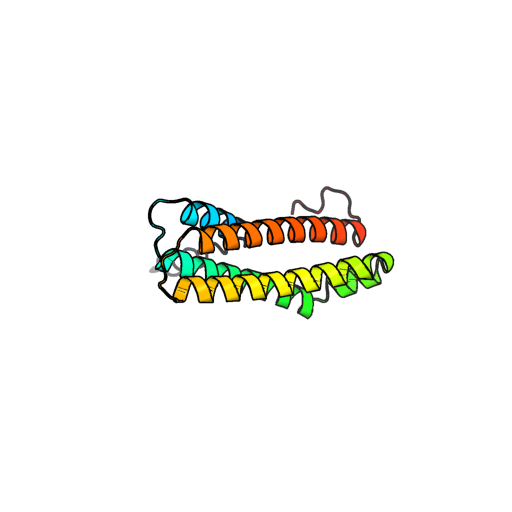-2.681 1.00 90.00 87 LEU A O 1
ATOM 686 N N . ALA A 1 88 ? -0.457 4.937 -4.806 1.00 89.62 88 ALA A N 1
ATOM 687 C CA . ALA A 1 88 ? -1.127 6.208 -4.542 1.00 89.62 88 ALA A CA 1
ATOM 688 C C . ALA A 1 88 ? -2.583 6.024 -4.069 1.00 89.62 88 ALA A C 1
ATOM 690 O O . ALA A 1 88 ? -3.056 6.785 -3.220 1.00 89.62 88 ALA A O 1
ATOM 691 N N . ALA A 1 89 ? -3.299 5.029 -4.602 1.00 91.19 89 ALA A N 1
ATOM 692 C CA . ALA A 1 89 ? -4.654 4.687 -4.177 1.00 91.19 89 ALA A CA 1
ATOM 693 C C . ALA A 1 89 ? -4.679 4.092 -2.758 1.00 91.19 89 ALA A C 1
ATOM 695 O O . ALA A 1 89 ? -5.545 4.455 -1.962 1.00 91.19 89 ALA A O 1
ATOM 696 N N . MET A 1 90 ? -3.705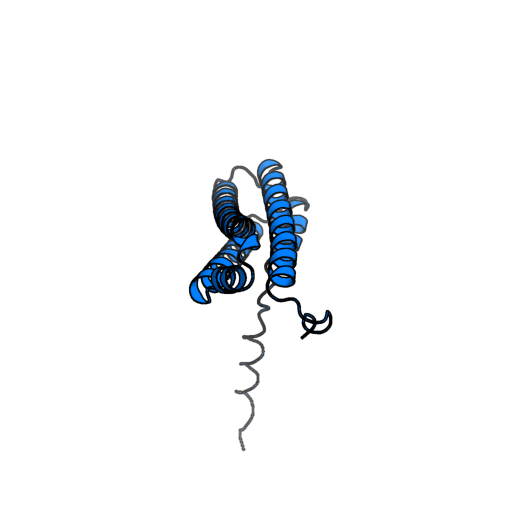 3.247 -2.411 1.00 92.50 90 MET A N 1
ATOM 697 C CA . MET A 1 90 ? -3.542 2.687 -1.067 1.00 92.50 90 MET A CA 1
ATOM 698 C C . MET A 1 90 ? -3.283 3.776 -0.023 1.00 92.50 90 MET A C 1
ATOM 700 O O . MET A 1 90 ? -3.965 3.806 1.003 1.00 92.50 90 MET A O 1
ATOM 704 N N . ALA A 1 91 ? -2.389 4.727 -0.310 1.00 90.62 91 ALA A N 1
ATOM 705 C CA . ALA A 1 91 ? -2.138 5.871 0.569 1.00 90.62 91 ALA A CA 1
ATOM 706 C C . ALA A 1 91 ? -3.413 6.709 0.808 1.00 90.62 91 ALA A C 1
ATOM 708 O O . ALA A 1 91 ? -3.744 7.061 1.944 1.00 90.62 91 ALA A O 1
ATOM 709 N N . GLN A 1 92 ? -4.188 6.971 -0.251 1.00 91.06 92 GLN A N 1
ATOM 710 C CA . GLN A 1 92 ? -5.474 7.672 -0.142 1.00 91.06 92 GLN A CA 1
ATOM 711 C C . GLN A 1 92 ? -6.512 6.876 0.662 1.00 91.06 92 GLN A C 1
ATOM 713 O O . GLN A 1 92 ? -7.250 7.460 1.461 1.00 91.06 92 GLN A O 1
ATOM 718 N N . SER A 1 93 ? -6.564 5.553 0.483 1.00 91.94 93 SER A N 1
ATOM 719 C CA . SER A 1 93 ? -7.465 4.671 1.229 1.00 91.94 93 SER A CA 1
ATOM 720 C C . SER A 1 93 ? -7.151 4.690 2.727 1.00 91.94 93 SER A C 1
ATOM 722 O O . SER A 1 93 ? -8.046 4.934 3.540 1.00 91.94 93 SER A O 1
ATOM 724 N N . LEU A 1 94 ? -5.872 4.578 3.107 1.00 91.12 94 LEU A N 1
ATOM 725 C CA . LEU A 1 94 ? -5.435 4.697 4.504 1.00 91.12 94 LEU A CA 1
ATOM 726 C C . LEU A 1 94 ? -5.780 6.059 5.106 1.00 91.12 94 LEU A C 1
ATOM 728 O O . LEU A 1 94 ? -6.276 6.136 6.233 1.00 91.12 94 LEU A O 1
ATOM 732 N N . GLN A 1 95 ? -5.600 7.146 4.354 1.00 89.12 95 GLN A N 1
ATOM 733 C CA . GLN A 1 95 ? -6.012 8.472 4.809 1.00 89.12 95 GLN A CA 1
ATOM 734 C C . GLN A 1 95 ? -7.531 8.545 5.048 1.00 89.12 95 GLN A C 1
ATOM 736 O O . GLN A 1 95 ? -7.976 9.098 6.059 1.00 89.12 95 GLN A O 1
ATOM 741 N N . ALA A 1 96 ? -8.340 7.967 4.157 1.00 89.12 96 ALA A N 1
ATOM 742 C CA . ALA A 1 96 ? -9.790 7.911 4.316 1.00 89.12 96 ALA A CA 1
ATOM 743 C C . ALA A 1 96 ? -10.209 7.065 5.533 1.00 89.12 96 ALA A C 1
ATOM 745 O O . ALA A 1 96 ? -11.104 7.471 6.278 1.00 89.12 96 ALA A O 1
ATOM 746 N N . LEU A 1 97 ? -9.540 5.934 5.769 1.00 90.38 97 LEU A N 1
ATOM 747 C CA . LEU A 1 97 ? -9.743 5.070 6.936 1.00 90.38 97 LEU A CA 1
ATOM 748 C C . LEU A 1 97 ? -9.425 5.803 8.245 1.00 90.38 97 LEU A C 1
ATOM 750 O O . LEU A 1 97 ? -10.227 5.767 9.177 1.00 90.38 97 LEU A O 1
ATOM 754 N N . ARG A 1 98 ? -8.327 6.565 8.298 1.00 87.81 98 ARG A N 1
ATOM 755 C CA . ARG A 1 98 ? -7.972 7.404 9.461 1.00 87.81 98 ARG A CA 1
ATOM 756 C C . ARG A 1 98 ? -9.013 8.487 9.735 1.00 87.81 98 ARG A C 1
ATOM 758 O O . ARG A 1 98 ? -9.421 8.712 10.878 1.00 87.81 98 ARG A O 1
ATOM 765 N N . MET A 1 99 ? -9.498 9.144 8.683 1.00 86.56 99 MET A N 1
ATOM 766 C CA . MET A 1 99 ? -10.572 10.136 8.799 1.00 86.56 99 MET A CA 1
ATOM 767 C C . MET A 1 99 ? -11.889 9.521 9.289 1.00 86.56 99 MET A C 1
ATOM 769 O O . MET A 1 99 ? -12.653 10.188 9.984 1.00 86.56 99 MET A O 1
ATOM 773 N N . LEU A 1 100 ? -12.170 8.264 8.943 1.00 85.19 100 LEU A N 1
ATOM 774 C CA . LEU A 1 100 ? -13.331 7.538 9.455 1.00 85.19 100 LEU A CA 1
ATOM 775 C C . LEU A 1 100 ? -13.157 7.141 10.922 1.00 85.19 100 LEU A C 1
ATOM 777 O O . LEU A 1 100 ? -14.049 7.417 11.723 1.00 85.19 100 LEU A O 1
ATOM 781 N N . ALA A 1 101 ? -12.007 6.566 11.280 1.00 83.56 101 ALA A N 1
ATOM 782 C CA . ALA A 1 101 ? -11.702 6.141 12.645 1.00 83.56 101 ALA A CA 1
ATOM 783 C C . ALA A 1 101 ? -11.757 7.317 13.641 1.00 83.56 101 ALA A C 1
ATOM 785 O O . ALA A 1 101 ? -12.332 7.201 14.723 1.00 83.56 101 ALA A O 1
ATOM 786 N N . SER A 1 102 ? -11.248 8.488 13.244 1.00 80.19 102 SER A N 1
ATOM 787 C CA . SER A 1 102 ? -11.227 9.705 14.075 1.00 80.19 102 SER A CA 1
ATOM 788 C C . SER A 1 102 ? -12.587 10.393 14.255 1.00 80.19 102 SER A C 1
ATOM 790 O O . SER A 1 102 ? -12.770 11.147 15.211 1.00 80.19 102 SER A O 1
ATOM 792 N N . ARG A 1 103 ? -13.573 10.145 13.381 1.00 76.00 103 ARG A N 1
ATOM 793 C CA . ARG A 1 103 ? -14.892 10.810 13.432 1.00 76.00 103 ARG A CA 1
ATOM 794 C C . ARG A 1 103 ? -15.831 10.283 14.523 1.00 76.00 103 ARG A C 1
ATOM 796 O O . ARG A 1 103 ? -16.947 10.785 14.639 1.00 76.00 103 ARG A O 1
ATOM 803 N N . GLY A 1 104 ? -15.407 9.311 15.333 1.00 58.94 104 GLY A N 1
ATOM 804 C CA . GLY A 1 104 ? -16.127 8.884 16.541 1.00 58.94 104 GLY A CA 1
ATOM 805 C C . GLY A 1 104 ? -17.484 8.211 16.295 1.00 58.94 104 GLY A C 1
ATOM 806 O O . GLY A 1 104 ? -18.216 7.964 17.247 1.00 58.94 104 GLY A O 1
ATOM 807 N N . GLY A 1 105 ? -17.823 7.883 15.042 1.00 57.47 105 GLY A N 1
ATOM 808 C CA . GLY A 1 105 ? -19.090 7.251 14.644 1.00 57.47 105 GLY A CA 1
ATOM 809 C C . GLY A 1 105 ? -19.198 5.753 14.958 1.00 57.47 105 GLY A C 1
ATOM 810 O O . GLY A 1 105 ? -20.086 5.090 14.431 1.00 57.47 105 GLY A O 1
ATOM 811 N N . GLY A 1 106 ? -18.306 5.229 15.803 1.00 57.81 106 GLY A N 1
ATOM 812 C CA . GLY A 1 106 ? -18.118 3.801 16.036 1.00 57.81 106 GLY A CA 1
ATOM 813 C C . GLY A 1 106 ? -17.237 3.163 14.961 1.00 57.81 106 GLY A C 1
ATOM 814 O O . GLY A 1 106 ? -17.345 3.477 13.778 1.00 57.81 106 GLY A O 1
ATOM 815 N N . LEU A 1 107 ? -16.374 2.238 15.381 1.00 62.75 107 LEU A N 1
ATOM 816 C CA . LEU A 1 107 ? -15.602 1.337 14.516 1.00 62.75 107 LEU A CA 1
ATOM 817 C C . LEU A 1 107 ? -16.540 0.268 13.913 1.00 62.75 107 LEU A C 1
ATOM 819 O O . LEU A 1 107 ? -16.315 -0.926 14.064 1.00 62.75 107 LEU A O 1
ATOM 823 N N . GLY A 1 108 ? -17.677 0.702 13.363 1.00 65.56 108 GLY A N 1
ATOM 824 C CA . GLY A 1 108 ? -18.738 -0.177 12.881 1.00 65.56 108 GLY A CA 1
ATOM 825 C C . GLY A 1 108 ? -18.363 -0.892 11.584 1.00 65.56 108 GLY A C 1
ATOM 826 O O . GLY A 1 108 ? -17.273 -0.702 11.045 1.00 65.56 108 GLY A O 1
ATOM 827 N N . GLU A 1 109 ? -19.312 -1.657 11.040 1.00 65.81 109 GLU A N 1
ATOM 828 C CA . GLU A 1 109 ? -19.167 -2.440 9.797 1.00 65.81 109 GLU A CA 1
ATOM 829 C C . GLU A 1 109 ? -18.577 -1.638 8.619 1.00 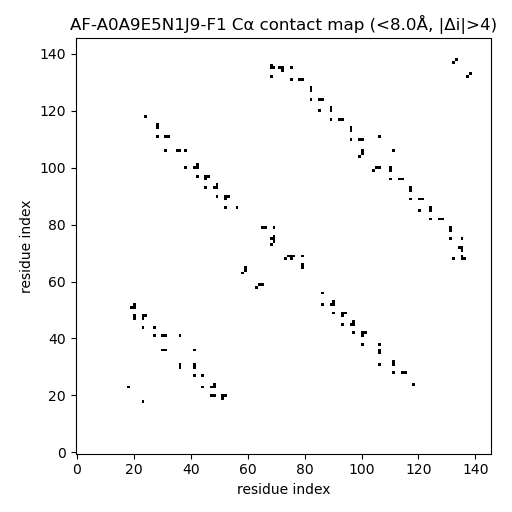65.81 109 GLU A C 1
ATOM 831 O O . GLU A 1 109 ? -17.906 -2.199 7.760 1.00 65.81 109 GLU A O 1
ATOM 836 N N . SER A 1 110 ? -18.759 -0.312 8.594 1.00 80.31 110 SER A N 1
ATOM 837 C CA . SER A 1 110 ? -18.215 0.562 7.549 1.00 80.31 110 SER A CA 1
ATOM 838 C C . SER A 1 110 ? -16.694 0.744 7.593 1.00 80.31 110 SER A C 1
ATOM 840 O O . SER A 1 110 ? -16.096 0.973 6.542 1.00 80.31 110 SER A O 1
ATOM 842 N N . LEU A 1 111 ? -16.061 0.665 8.769 1.00 86.19 111 LEU A N 1
ATOM 843 C CA . LEU A 1 111 ? -14.602 0.725 8.884 1.00 86.19 111 LEU A CA 1
ATOM 844 C C . LEU A 1 111 ? -13.986 -0.637 8.574 1.00 86.19 111 LEU A C 1
ATOM 846 O O . LEU A 1 111 ? -13.020 -0.693 7.823 1.00 86.19 111 LEU A O 1
ATOM 850 N N . ALA A 1 112 ? -14.576 -1.709 9.110 1.00 86.88 112 ALA A N 1
ATOM 851 C CA . ALA A 1 112 ? -14.150 -3.077 8.835 1.00 86.88 112 ALA A CA 1
ATOM 852 C C . ALA A 1 112 ? -14.220 -3.393 7.335 1.00 86.88 112 ALA A C 1
ATOM 854 O O . ALA A 1 112 ? -13.205 -3.762 6.758 1.00 86.88 112 ALA A O 1
ATOM 855 N N . GLY A 1 113 ? -15.355 -3.126 6.677 1.00 88.25 113 GLY A N 1
ATOM 856 C CA . GLY A 1 113 ? -15.503 -3.380 5.240 1.00 88.25 113 GLY A CA 1
ATOM 857 C C . GLY A 1 113 ? -14.532 -2.567 4.379 1.00 88.25 113 GLY A C 1
ATOM 858 O O . GLY A 1 113 ? -13.909 -3.106 3.474 1.00 88.25 113 GLY A O 1
ATOM 859 N N . ARG A 1 114 ? -14.309 -1.285 4.701 1.00 90.31 114 ARG A N 1
ATOM 860 C CA . ARG A 1 114 ? -13.313 -0.468 3.979 1.00 90.31 114 ARG A CA 1
ATOM 861 C C . ARG A 1 114 ? -11.878 -0.912 4.231 1.00 90.31 114 ARG A C 1
ATOM 863 O O . ARG A 1 114 ? -11.018 -0.709 3.379 1.00 90.31 114 ARG A O 1
ATOM 870 N N . PHE A 1 115 ? -11.599 -1.452 5.412 1.00 92.62 115 PHE A N 1
ATOM 871 C CA . PHE A 1 115 ? -10.286 -2.000 5.705 1.00 92.62 115 PHE A CA 1
ATOM 872 C C . PHE A 1 115 ? -10.062 -3.327 4.972 1.00 92.62 115 PHE A C 1
ATOM 874 O O . PHE A 1 115 ? -8.970 -3.552 4.467 1.00 92.62 115 PHE A O 1
ATOM 881 N N . GLU A 1 116 ? -11.089 -4.170 4.855 1.00 91.56 116 GLU A N 1
ATOM 882 C CA . GLU A 1 116 ? -11.036 -5.386 4.037 1.00 91.56 116 GLU A CA 1
ATOM 883 C C . GLU A 1 116 ? -10.769 -5.050 2.561 1.00 91.56 116 GLU A C 1
ATOM 885 O O . GLU A 1 116 ? -9.845 -5.612 1.982 1.00 91.56 116 GLU A O 1
ATOM 890 N N . GLU A 1 117 ? -11.452 -4.047 1.995 1.00 92.19 117 GLU A N 1
ATOM 891 C CA . GLU A 1 117 ? -11.162 -3.537 0.640 1.00 92.19 117 GLU A CA 1
ATOM 892 C C . GLU A 1 117 ? -9.702 -3.065 0.492 1.00 92.19 117 GLU A C 1
ATOM 894 O O . GLU A 1 117 ? -9.056 -3.299 -0.529 1.00 92.19 117 GLU A O 1
ATOM 899 N N . PHE A 1 118 ? -9.156 -2.398 1.516 1.00 93.81 118 PHE A N 1
ATOM 900 C CA . PHE A 1 118 ? -7.749 -1.997 1.532 1.00 93.81 118 PHE A CA 1
ATOM 901 C C . PHE A 1 118 ? -6.800 -3.204 1.586 1.00 93.81 118 PHE A C 1
ATOM 903 O O . PHE A 1 118 ? -5.804 -3.225 0.865 1.00 93.81 118 PHE A O 1
ATOM 910 N N . ALA A 1 119 ? -7.100 -4.200 2.421 1.00 93.12 119 ALA A N 1
ATOM 911 C CA . ALA A 1 119 ? -6.291 -5.406 2.562 1.00 93.12 119 ALA A CA 1
ATOM 912 C C . ALA A 1 119 ? -6.260 -6.225 1.261 1.00 93.12 119 ALA A C 1
ATOM 914 O O . ALA A 1 119 ? -5.198 -6.699 0.860 1.00 93.12 119 ALA A O 1
ATOM 915 N N . GLU A 1 120 ? -7.401 -6.337 0.575 1.00 92.69 120 GLU A N 1
ATOM 916 C CA . GLU A 1 120 ? -7.495 -6.952 -0.753 1.00 92.69 120 GLU A CA 1
ATOM 917 C C . GLU A 1 120 ? -6.653 -6.188 -1.781 1.00 92.69 120 GLU A C 1
ATOM 919 O O . GLU A 1 120 ? -5.827 -6.794 -2.464 1.00 92.69 120 GLU A O 1
ATOM 924 N N . LEU A 1 121 ? -6.776 -4.855 -1.832 1.00 92.62 121 LEU A N 1
ATOM 925 C CA . LEU A 1 121 ? -5.977 -4.017 -2.732 1.00 92.62 121 LEU A CA 1
ATOM 926 C C . LEU A 1 121 ? -4.468 -4.171 -2.483 1.00 92.62 121 LEU A C 1
ATOM 928 O O . LEU A 1 121 ? -3.692 -4.210 -3.439 1.00 92.62 121 LEU A O 1
ATOM 932 N N . TYR A 1 122 ? -4.046 -4.266 -1.220 1.00 92.25 122 TYR A N 1
ATOM 933 C CA . TYR A 1 122 ? -2.643 -4.492 -0.875 1.00 92.25 122 TYR A CA 1
ATOM 934 C C . TYR A 1 122 ? -2.151 -5.861 -1.349 1.00 92.25 122 TYR A C 1
ATOM 936 O O . TYR A 1 122 ? -1.091 -5.943 -1.965 1.00 92.25 122 TYR A O 1
ATOM 944 N N . ALA A 1 123 ? -2.927 -6.924 -1.122 1.00 91.31 123 ALA A N 1
ATOM 945 C CA . ALA A 1 123 ? -2.569 -8.267 -1.573 1.00 91.31 123 ALA A CA 1
ATOM 946 C C . ALA A 1 123 ? -2.468 -8.353 -3.108 1.00 91.31 123 ALA A C 1
ATOM 948 O O . ALA A 1 123 ? -1.542 -8.968 -3.639 1.00 91.31 123 ALA A O 1
ATOM 949 N N . GLU A 1 124 ? -3.387 -7.704 -3.830 1.00 92.44 124 GLU A N 1
ATOM 950 C CA . GLU A 1 124 ? -3.328 -7.597 -5.291 1.00 92.44 124 GLU A CA 1
ATOM 951 C C . GLU A 1 124 ? -2.096 -6.825 -5.769 1.00 92.44 124 GLU A C 1
ATOM 953 O O . GLU A 1 124 ? -1.459 -7.223 -6.747 1.00 92.44 124 GLU A O 1
ATOM 958 N N . HIS A 1 125 ? -1.766 -5.720 -5.097 1.00 91.81 125 HIS A N 1
ATOM 959 C CA . HIS A 1 125 ? -0.587 -4.922 -5.410 1.00 91.81 125 HIS A CA 1
ATOM 960 C C . HIS A 1 125 ? 0.700 -5.721 -5.204 1.00 91.81 125 HIS A C 1
ATOM 962 O O . HIS A 1 125 ? 1.533 -5.769 -6.102 1.00 91.81 125 HIS A O 1
ATOM 968 N N . GLU A 1 126 ? 0.835 -6.387 -4.060 1.00 90.38 126 GLU A N 1
ATOM 969 C CA . GLU A 1 126 ? 2.018 -7.168 -3.709 1.00 90.38 126 GLU A CA 1
ATOM 970 C C . GLU A 1 126 ? 2.254 -8.327 -4.690 1.00 90.38 126 GLU A C 1
ATOM 972 O O . GLU A 1 126 ? 3.377 -8.534 -5.152 1.00 90.38 126 GLU A O 1
ATOM 977 N N . ALA A 1 127 ? 1.192 -9.038 -5.082 1.00 90.25 127 ALA A N 1
ATOM 978 C CA . ALA A 1 127 ? 1.283 -10.082 -6.099 1.00 90.25 127 ALA A CA 1
ATOM 979 C C . ALA A 1 127 ? 1.687 -9.514 -7.472 1.00 90.25 127 ALA A C 1
ATOM 981 O O . ALA A 1 127 ? 2.592 -10.034 -8.123 1.00 90.25 127 ALA A O 1
ATOM 982 N N . ALA A 1 128 ? 1.050 -8.418 -7.902 1.00 91.25 128 ALA A N 1
ATOM 983 C CA . ALA A 1 128 ? 1.360 -7.779 -9.179 1.00 91.25 128 ALA A CA 1
ATOM 984 C C . ALA A 1 128 ? 2.783 -7.199 -9.217 1.00 91.25 128 ALA A C 1
ATOM 986 O O . ALA A 1 128 ? 3.430 -7.210 -10.264 1.00 91.25 128 ALA A O 1
ATOM 987 N N . GLU A 1 129 ? 3.272 -6.692 -8.090 1.00 90.31 129 GLU A N 1
ATOM 988 C CA . GLU A 1 129 ? 4.626 -6.181 -7.940 1.00 90.31 129 GLU A CA 1
ATOM 989 C C 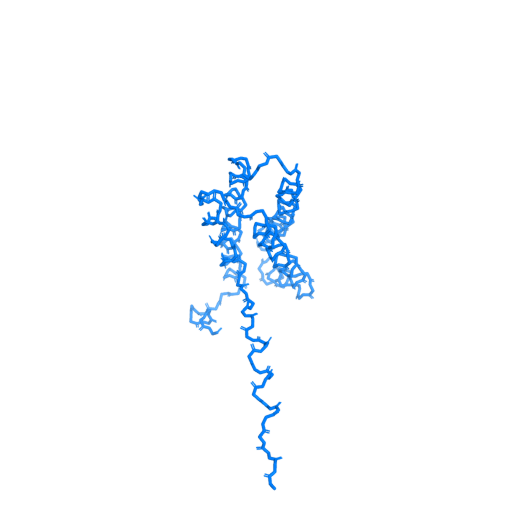. GLU A 1 129 ? 5.666 -7.299 -8.023 1.00 90.31 129 GLU A C 1
ATOM 991 O O . GLU A 1 129 ? 6.662 -7.166 -8.740 1.00 90.31 129 GLU A O 1
ATOM 996 N N . GLN A 1 130 ? 5.414 -8.420 -7.345 1.00 89.88 130 GLN A N 1
ATOM 997 C CA . GLN A 1 130 ? 6.267 -9.598 -7.434 1.00 89.88 130 GLN A CA 1
ATOM 998 C C . GLN A 1 130 ? 6.369 -10.094 -8.884 1.00 89.88 130 GLN A C 1
ATOM 1000 O O . GLN A 1 130 ? 7.481 -10.296 -9.380 1.00 89.88 130 GLN A O 1
ATOM 1005 N N . ASP A 1 131 ? 5.238 -10.222 -9.584 1.00 90.38 131 ASP A N 1
ATOM 1006 C CA . ASP A 1 131 ? 5.197 -10.623 -10.995 1.00 90.38 131 ASP A CA 1
ATOM 1007 C C . ASP A 1 131 ? 5.960 -9.633 -11.891 1.00 90.38 131 ASP A C 1
ATOM 1009 O O . ASP A 1 131 ? 6.734 -10.031 -12.770 1.00 90.38 131 ASP A O 1
ATOM 1013 N N . PHE A 1 132 ? 5.784 -8.330 -11.652 1.00 91.75 132 PHE A N 1
ATOM 1014 C CA . PHE A 1 132 ? 6.469 -7.266 -12.383 1.00 91.75 132 PHE A CA 1
ATOM 1015 C C . PHE A 1 132 ? 7.991 -7.353 -12.219 1.00 91.75 132 PHE A C 1
ATOM 1017 O O . PHE A 1 132 ? 8.724 -7.337 -13.214 1.00 91.75 132 PHE A O 1
ATOM 1024 N N . PHE A 1 133 ? 8.486 -7.492 -10.987 1.00 89.50 133 PHE A N 1
ATOM 1025 C CA . PHE A 1 133 ? 9.923 -7.580 -10.739 1.00 89.50 133 PHE A CA 1
ATOM 1026 C C . PHE A 1 133 ? 10.520 -8.911 -11.182 1.00 89.50 133 PHE A C 1
ATOM 1028 O O . PHE A 1 133 ? 11.642 -8.918 -11.683 1.00 89.50 133 PHE A O 1
ATOM 1035 N N . GLN A 1 134 ? 9.780 -10.018 -11.098 1.00 89.94 134 GLN A N 1
ATOM 1036 C CA . GLN A 1 134 ? 10.224 -11.295 -11.655 1.00 89.94 134 GLN A CA 1
ATOM 1037 C C . GLN A 1 134 ? 10.354 -11.228 -13.185 1.00 89.94 134 GLN A C 1
ATOM 1039 O O . GLN A 1 134 ? 11.301 -11.775 -13.753 1.00 89.94 134 GLN A O 1
ATOM 1044 N N . ALA A 1 135 ? 9.443 -10.518 -13.859 1.00 88.38 135 ALA A N 1
ATOM 1045 C CA . ALA A 1 135 ? 9.511 -10.302 -15.301 1.00 88.38 135 ALA A CA 1
ATOM 1046 C C . ALA A 1 135 ? 10.664 -9.363 -15.711 1.00 88.38 135 ALA A C 1
ATOM 1048 O O . ALA A 1 135 ? 11.305 -9.598 -16.738 1.00 88.38 135 ALA A O 1
ATOM 1049 N N . ALA A 1 136 ? 10.938 -8.314 -14.927 1.00 87.56 136 ALA A N 1
ATOM 1050 C CA . ALA A 1 136 ? 12.007 -7.347 -15.196 1.00 87.56 136 ALA A CA 1
ATOM 1051 C C . ALA A 1 136 ? 13.410 -7.856 -14.816 1.00 87.56 136 ALA A C 1
ATOM 1053 O O . ALA A 1 136 ? 14.398 -7.550 -15.492 1.00 87.56 136 ALA A O 1
ATOM 1054 N N . PHE A 1 137 ? 13.498 -8.637 -13.740 1.00 86.25 137 PHE A N 1
ATOM 1055 C CA . PHE A 1 137 ? 14.726 -9.197 -13.183 1.00 86.25 137 PHE A CA 1
ATOM 1056 C C . PHE A 1 137 ? 14.592 -10.720 -13.033 1.00 86.25 137 PHE A C 1
ATOM 1058 O O . PHE A 1 137 ? 14.541 -11.230 -11.912 1.00 86.25 137 PHE A O 1
ATOM 1065 N N . PRO A 1 138 ? 14.561 -11.477 -14.144 1.00 77.06 138 PRO A N 1
ATOM 1066 C CA . PRO A 1 138 ? 14.496 -12.930 -14.082 1.00 77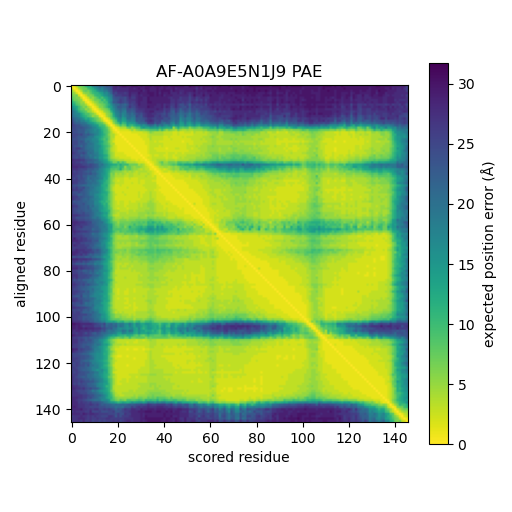.06 138 PRO A CA 1
ATOM 1067 C C . PRO A 1 138 ? 15.802 -13.483 -13.489 1.00 77.06 138 PRO A C 1
ATOM 1069 O O . PRO A 1 138 ? 16.804 -13.667 -14.183 1.00 77.06 138 PRO A O 1
ATOM 1072 N N . GLY A 1 139 ? 15.806 -13.705 -12.177 1.00 63.84 139 GLY A N 1
ATOM 1073 C CA . GLY A 1 139 ? 16.835 -14.440 -11.451 1.00 63.84 139 GLY A CA 1
ATOM 1074 C C . GLY A 1 139 ? 16.432 -15.906 -11.278 1.00 63.84 139 GLY A C 1
ATOM 1075 O O . GLY A 1 139 ? 15.253 -16.238 -11.386 1.00 63.84 139 GLY A O 1
ATOM 1076 N N . PRO A 1 140 ? 17.382 -16.817 -11.017 1.00 49.38 140 PRO A N 1
ATOM 1077 C CA . PRO A 1 140 ? 17.021 -18.172 -10.625 1.00 49.38 140 PRO A CA 1
ATOM 1078 C C . PRO A 1 140 ? 16.298 -18.130 -9.265 1.00 49.38 140 PRO A C 1
ATOM 1080 O O . PRO A 1 140 ? 16.748 -17.430 -8.360 1.00 49.38 140 PRO A O 1
ATOM 1083 N N . ASP A 1 141 ? 15.207 -18.890 -9.120 1.00 51.91 141 ASP A N 1
ATOM 1084 C CA . ASP A 1 141 ? 14.227 -18.846 -8.009 1.00 51.91 141 ASP A CA 1
ATOM 1085 C C . ASP A 1 141 ? 14.799 -18.914 -6.567 1.00 51.91 141 ASP A C 1
ATOM 1087 O O . ASP A 1 141 ? 14.076 -18.702 -5.599 1.00 51.91 141 ASP A O 1
ATOM 1091 N N . TRP A 1 142 ? 16.095 -19.188 -6.383 1.00 52.91 142 TRP A N 1
ATOM 1092 C CA . TRP A 1 142 ? 16.769 -19.238 -5.079 1.00 52.91 142 TRP A CA 1
ATOM 1093 C C . TRP A 1 142 ? 17.274 -17.879 -4.556 1.00 52.91 142 TRP A C 1
ATOM 1095 O O . TRP A 1 142 ? 17.655 -17.792 -3.391 1.00 52.91 142 TRP A O 1
ATOM 1105 N N . ALA A 1 143 ? 17.287 -16.819 -5.374 1.00 44.31 143 ALA A N 1
ATOM 1106 C CA . ALA A 1 143 ? 17.781 -15.493 -4.970 1.00 44.31 143 ALA A CA 1
ATOM 1107 C C . ALA A 1 143 ? 16.778 -14.667 -4.134 1.00 44.31 143 ALA A C 1
ATOM 1109 O O . ALA A 1 143 ? 17.164 -13.671 -3.534 1.00 44.31 143 ALA A O 1
ATOM 1110 N N . LEU A 1 144 ? 15.511 -15.089 -4.059 1.00 44.19 144 LEU A N 1
ATOM 1111 C CA . LEU A 1 144 ? 14.440 -14.411 -3.311 1.00 44.19 144 LEU A CA 1
ATOM 1112 C C . LEU A 1 144 ? 14.309 -14.887 -1.847 1.00 44.19 144 LEU A C 1
ATOM 1114 O O . LEU A 1 144 ? 13.338 -14.550 -1.179 1.00 44.19 144 LEU A O 1
ATOM 1118 N N . GLN A 1 145 ? 15.256 -15.691 -1.346 1.00 35.72 145 GLN A N 1
ATOM 1119 C CA . GLN A 1 145 ? 15.236 -16.247 0.021 1.00 35.72 145 GLN A CA 1
ATOM 1120 C C . GLN A 1 145 ? 16.389 -15.760 0.923 1.00 35.72 145 GLN A C 1
ATOM 1122 O O . GLN A 1 145 ? 16.715 -16.439 1.896 1.00 35.72 145 GLN A O 1
ATOM 1127 N N . SER A 1 146 ? 17.051 -14.642 0.596 1.00 35.72 146 SER A N 1
ATOM 1128 C CA . SER A 1 146 ? 18.173 -14.109 1.400 1.00 35.72 146 SER A CA 1
ATOM 1129 C C . SER A 1 146 ? 17.748 -12.978 2.322 1.00 35.72 146 SER A C 1
ATOM 1131 O O . SER A 1 146 ? 17.111 -12.039 1.803 1.00 35.72 146 SER A O 1
#

Sequence (146 aa):
MAHTNRKLEMDDAQSLTTRSTRESIELMVELLRGENPSPTHVDALLVELAEGIDHCIATHQVEGIYEDAIQRAPWLTADGERLKQQLAAMAQSLQALRMLASRGGGLGESLAGRFEEFAELYAEHEAAEQDFFQAAFPGPDWALQS

pLDDT: mean 78.59, std 18.12, range [35.09, 94.62]